Protein AF-A0A821T442-F1 (afdb_monomer_lite)

pLDDT: mean 87.4, std 8.46, range [59.22, 96.12]

Foldseek 3Di:
DAWDDWDQDPPRPDIDTDDDDDDDDPPPPDDDDDDDDDDDPPPCRLQVVLCVVPVDHDPVPCPSSVVVDDD

Secondary structure (DSSP, 8-state):
-EEEEEEEETTTTEEEEEEE---PPPTT------------TTS-HHHHHHHHHH-----SSSHHHHTT---

Radius of gyration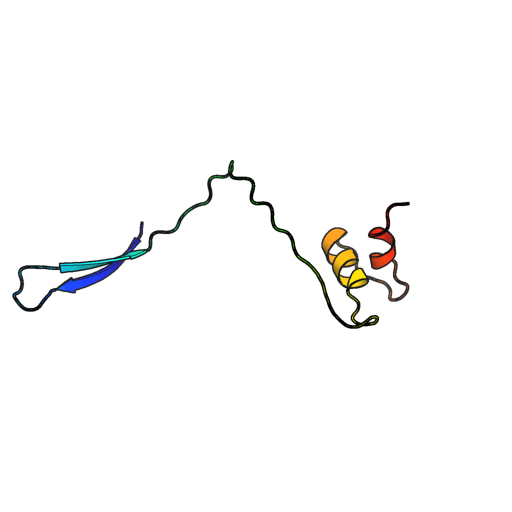: 24.81 Å; chains: 1; bounding box: 42×20×71 Å

Sequence (71 aa):
VQLLREKLVSNNTRYINEYLIRRHIDQEDFMEVRVAVTGNVDAGKSTLLGVLTHGLLDDGRGIARQKLFRH

Structure (mmCIF, N/CA/C/O backbone):
data_AF-A0A821T442-F1
#
_entry.id   AF-A0A821T442-F1
#
loop_
_atom_site.group_PDB
_atom_site.id
_atom_site.type_symbol
_atom_site.label_atom_id
_atom_site.label_alt_id
_atom_site.label_comp_id
_atom_site.label_asym_id
_atom_site.label_entity_id
_atom_site.label_seq_id
_atom_site.pdbx_PDB_ins_code
_atom_site.Cartn_x
_atom_site.Cartn_y
_atom_site.Cartn_z
_atom_site.occupancy
_atom_site.B_iso_or_equiv
_atom_site.auth_seq_id
_atom_site.auth_comp_id
_atom_site.auth_asym_id
_atom_site.auth_atom_id
_atom_site.pdbx_PDB_model_num
ATOM 1 N N . VAL A 1 1 ? -20.936 0.865 19.677 1.00 84.19 1 VAL A N 1
ATOM 2 C CA . VAL A 1 1 ? -20.334 1.269 20.973 1.00 84.19 1 VAL A CA 1
ATOM 3 C C . VAL A 1 1 ? -20.176 0.019 21.823 1.00 84.19 1 VAL A C 1
ATOM 5 O O . VAL A 1 1 ? -21.094 -0.788 21.820 1.00 84.19 1 VAL A O 1
ATOM 8 N N . GLN A 1 2 ? -19.031 -0.180 22.475 1.00 93.19 2 GLN A N 1
ATOM 9 C CA . GLN A 1 2 ? -18.742 -1.368 23.294 1.00 93.19 2 GLN A CA 1
ATOM 10 C C . GLN A 1 2 ? -18.279 -0.933 24.692 1.00 93.19 2 GLN A C 1
ATOM 12 O O . GLN A 1 2 ? -17.386 -0.096 24.785 1.00 93.19 2 GLN A O 1
ATOM 17 N N . LEU A 1 3 ? -18.859 -1.486 25.762 1.00 93.31 3 LEU A N 1
ATOM 18 C CA . LEU A 1 3 ? -18.373 -1.281 27.133 1.00 93.31 3 LEU A CA 1
ATOM 19 C C . LEU A 1 3 ? -17.078 -2.081 27.327 1.00 93.31 3 LEU A C 1
ATOM 21 O O . LEU A 1 3 ? -17.048 -3.282 27.065 1.00 93.31 3 LEU A O 1
ATOM 25 N N . LEU A 1 4 ? -16.013 -1.410 27.753 1.00 95.00 4 LEU A N 1
ATOM 26 C CA . LEU A 1 4 ? -14.714 -2.027 28.024 1.00 95.00 4 LEU A CA 1
ATOM 27 C C . LEU A 1 4 ? -14.539 -2.350 29.502 1.00 95.00 4 LEU A C 1
ATOM 29 O O . LEU A 1 4 ? -13.948 -3.370 29.851 1.00 95.00 4 LEU A O 1
ATOM 33 N N . ARG A 1 5 ? -15.030 -1.465 30.370 1.00 95.38 5 ARG A N 1
ATOM 34 C CA . ARG A 1 5 ? -14.816 -1.565 31.808 1.00 95.38 5 ARG A CA 1
ATOM 35 C C . ARG A 1 5 ? -15.891 -0.811 32.567 1.00 95.38 5 ARG A C 1
ATOM 37 O O . ARG A 1 5 ? -16.245 0.298 32.181 1.00 95.38 5 ARG A O 1
ATOM 44 N N . GLU A 1 6 ? -16.323 -1.387 33.680 1.00 94.12 6 GLU A N 1
ATOM 45 C CA . GLU A 1 6 ? -17.150 -0.735 34.691 1.00 94.12 6 GLU A CA 1
ATOM 46 C C . GLU A 1 6 ? -16.435 -0.821 36.044 1.00 94.12 6 GLU A C 1
ATOM 48 O O . GLU A 1 6 ? -15.904 -1.870 36.420 1.00 94.12 6 GLU A O 1
ATOM 53 N N . LYS A 1 7 ? -16.365 0.298 36.769 1.00 93.69 7 LYS A N 1
ATOM 54 C CA . LYS A 1 7 ? -15.764 0.370 38.105 1.00 93.69 7 LYS A CA 1
ATOM 55 C C . LYS A 1 7 ? -16.664 1.149 39.055 1.00 93.69 7 LYS A C 1
ATOM 57 O O . LYS A 1 7 ? -17.008 2.296 38.785 1.00 93.69 7 LYS A O 1
ATOM 62 N N . LEU A 1 8 ? -16.961 0.561 40.211 1.00 91.75 8 LEU A N 1
ATOM 63 C CA . LEU A 1 8 ? -17.638 1.244 41.310 1.00 91.75 8 LEU A CA 1
ATOM 64 C C . LEU A 1 8 ? -16.687 2.250 41.981 1.00 91.75 8 LEU A C 1
ATOM 66 O O . LEU A 1 8 ? -15.544 1.924 42.314 1.00 91.75 8 LEU A O 1
ATOM 70 N N . VAL A 1 9 ? -17.153 3.478 42.181 1.00 89.06 9 VAL A N 1
ATOM 71 C CA . VAL A 1 9 ? -16.413 4.519 42.903 1.00 89.06 9 VAL A CA 1
ATOM 72 C C . VAL A 1 9 ? -16.637 4.337 44.404 1.00 89.06 9 VAL A C 1
ATOM 74 O O . VAL A 1 9 ? -17.763 4.084 44.841 1.00 89.06 9 VAL A O 1
ATOM 77 N N . SER A 1 10 ? -15.567 4.467 45.197 1.00 77.56 10 SER A N 1
ATOM 78 C CA . SER A 1 10 ? -15.623 4.409 46.663 1.00 77.56 10 SER A CA 1
ATOM 79 C C . SER A 1 10 ? -16.700 5.373 47.165 1.00 77.56 10 SER A C 1
ATOM 81 O O . SER A 1 10 ? -16.620 6.559 46.847 1.00 77.56 10 SER A O 1
ATOM 83 N N . ASN A 1 11 ? -17.696 4.821 47.875 1.00 75.38 11 ASN A N 1
ATOM 84 C CA . ASN A 1 11 ? -19.004 5.369 48.303 1.00 75.38 11 ASN A CA 1
ATOM 85 C C . ASN A 1 11 ? -20.224 4.642 47.689 1.00 75.38 11 ASN A C 1
ATOM 87 O O . ASN A 1 11 ? -21.359 5.050 47.928 1.00 75.38 11 ASN A O 1
ATOM 91 N N . ASN A 1 12 ? -20.012 3.547 46.942 1.00 71.06 12 ASN A N 1
ATOM 92 C CA . ASN A 1 12 ? -21.030 2.570 46.507 1.00 71.06 12 ASN A CA 1
ATOM 93 C C . ASN A 1 12 ? -22.246 3.126 45.737 1.00 71.06 12 ASN A C 1
ATOM 95 O O . ASN A 1 12 ? -23.241 2.430 45.568 1.00 71.06 12 ASN A O 1
ATOM 99 N N . THR A 1 13 ? -22.176 4.361 45.242 1.00 83.38 13 THR A N 1
ATOM 100 C CA . THR A 1 13 ? -23.321 5.049 44.612 1.00 83.38 13 THR A CA 1
ATOM 101 C C . THR A 1 13 ? -23.058 5.514 43.186 1.00 83.38 13 THR A C 1
ATOM 103 O O . THR A 1 13 ? -23.975 6.004 42.532 1.00 83.38 13 THR A O 1
ATOM 106 N N . ARG A 1 14 ? -21.827 5.386 42.674 1.00 89.38 14 ARG A N 1
ATOM 107 C CA . ARG A 1 14 ? -21.461 5.843 41.325 1.00 89.38 14 ARG A CA 1
ATOM 108 C C . ARG A 1 14 ? -20.596 4.817 40.608 1.00 89.38 14 ARG A C 1
ATOM 110 O O . ARG A 1 14 ? -19.726 4.207 41.226 1.00 89.38 14 ARG A O 1
ATOM 117 N N . TYR A 1 15 ? -20.805 4.702 39.303 1.00 90.88 15 TYR A N 1
ATOM 118 C CA . TYR A 1 15 ? -20.010 3.875 38.400 1.00 90.88 15 TYR A CA 1
ATOM 119 C C . TYR A 1 15 ? -19.211 4.757 37.439 1.00 90.88 15 TYR A C 1
ATOM 121 O O . TYR A 1 15 ? -19.672 5.825 37.033 1.00 90.88 15 TYR A O 1
ATOM 129 N N . ILE A 1 16 ? -18.013 4.304 37.080 1.00 93.00 16 ILE A N 1
ATOM 130 C CA . ILE A 1 16 ? -17.217 4.820 35.966 1.00 93.00 16 ILE A CA 1
ATOM 131 C C . ILE A 1 16 ? -17.216 3.751 34.883 1.00 93.00 16 ILE A C 1
ATOM 133 O O . ILE A 1 16 ? -16.755 2.636 35.132 1.00 93.00 16 ILE A O 1
ATOM 137 N N . ASN A 1 17 ? -17.685 4.127 33.693 1.00 95.44 17 ASN A N 1
ATOM 138 C CA . ASN A 1 17 ? -17.785 3.246 32.537 1.00 95.44 17 ASN A CA 1
ATOM 139 C C . ASN A 1 17 ? -16.866 3.738 31.420 1.00 95.44 17 ASN A C 1
ATOM 141 O O . ASN A 1 17 ? -16.952 4.887 30.990 1.00 95.44 17 ASN A O 1
ATOM 145 N N . GLU A 1 18 ? -15.984 2.861 30.954 1.00 95.62 18 GLU A N 1
ATOM 146 C CA . GLU A 1 18 ? -15.109 3.096 29.809 1.00 95.62 18 GLU A CA 1
ATOM 147 C C . GLU A 1 18 ? -15.755 2.478 28.567 1.00 95.62 18 GLU A C 1
ATOM 149 O O . GLU A 1 18 ? -16.041 1.279 28.538 1.00 95.62 18 GLU A O 1
ATOM 154 N N . TYR A 1 19 ? -15.969 3.283 27.527 1.00 96.00 19 TYR A N 1
ATOM 155 C CA . TYR A 1 19 ? -16.573 2.834 26.274 1.00 96.00 19 TYR A CA 1
ATOM 156 C C . TYR A 1 19 ? -15.595 2.963 25.109 1.00 96.00 19 TYR A C 1
ATOM 158 O O . TYR A 1 19 ? -14.959 3.997 24.921 1.00 96.00 19 TYR A O 1
ATOM 166 N N . LEU A 1 20 ? -15.547 1.934 24.265 1.00 92.25 20 LEU A N 1
ATOM 167 C CA . LEU A 1 20 ? -14.936 1.994 22.946 1.00 92.25 20 LEU A CA 1
ATOM 168 C C . LEU A 1 20 ? -15.968 2.473 21.926 1.00 92.25 20 LEU A C 1
ATOM 170 O O . LEU A 1 20 ? -16.945 1.779 21.608 1.00 92.25 20 LEU A O 1
ATOM 174 N N . ILE A 1 21 ? -15.714 3.651 21.370 1.00 91.50 21 ILE A N 1
ATOM 175 C CA . ILE A 1 21 ? -16.451 4.186 20.230 1.00 91.50 21 ILE A CA 1
ATOM 176 C C . ILE A 1 21 ? -15.590 3.942 18.993 1.00 91.50 21 ILE A C 1
ATOM 178 O O . ILE A 1 21 ? -14.551 4.570 18.817 1.00 91.50 21 ILE A O 1
ATOM 182 N N . ARG A 1 22 ? -16.006 3.001 18.142 1.00 87.0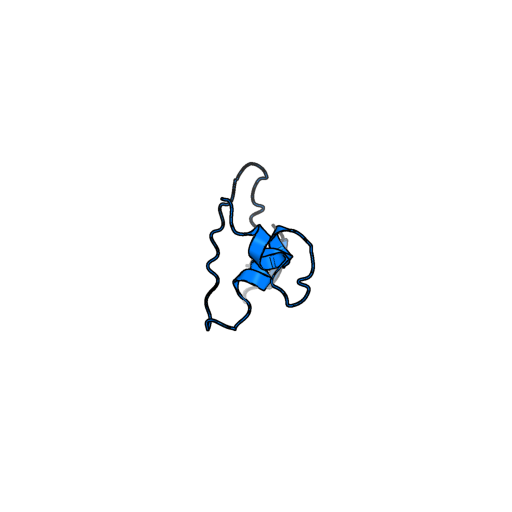0 22 ARG A N 1
ATOM 183 C CA . ARG A 1 22 ? -15.398 2.812 16.821 1.00 87.00 22 ARG A CA 1
ATOM 184 C C . ARG A 1 22 ? -16.210 3.620 15.825 1.00 87.00 22 ARG A C 1
ATOM 186 O O . ARG A 1 22 ? -17.411 3.389 15.701 1.00 87.00 22 ARG A O 1
ATOM 193 N N . ARG A 1 23 ? -15.561 4.549 15.131 1.00 79.50 23 ARG A N 1
ATOM 194 C CA . ARG A 1 23 ? -16.154 5.186 13.959 1.00 79.50 23 ARG A CA 1
ATOM 195 C C . ARG A 1 23 ? -16.062 4.187 12.813 1.00 79.50 23 ARG A C 1
ATOM 197 O O . ARG A 1 23 ? -14.961 3.829 12.406 1.00 79.50 23 ARG A O 1
ATOM 204 N N . HIS A 1 24 ? -17.207 3.697 12.355 1.00 76.06 24 HIS A N 1
ATOM 205 C CA . HIS A 1 24 ? -17.271 3.062 11.049 1.00 76.06 24 HIS A CA 1
ATOM 206 C C . HIS A 1 24 ? -17.276 4.200 10.032 1.00 76.06 24 HIS A C 1
ATOM 208 O O . HIS A 1 24 ? -18.023 5.161 10.204 1.00 76.06 24 HIS A O 1
ATOM 214 N N . ILE A 1 25 ? -16.376 4.155 9.057 1.00 75.12 25 ILE A N 1
ATOM 215 C CA . ILE A 1 25 ? -16.429 5.097 7.941 1.00 75.12 25 ILE A CA 1
ATOM 216 C C . ILE A 1 25 ? -17.592 4.620 7.069 1.00 75.12 25 ILE A C 1
ATOM 218 O O . ILE A 1 25 ? -17.681 3.422 6.774 1.00 75.12 25 ILE A O 1
ATOM 222 N N . ASP A 1 26 ? -18.532 5.510 6.761 1.00 75.44 26 ASP A N 1
ATOM 223 C CA . ASP A 1 26 ? -19.642 5.179 5.872 1.00 75.44 26 ASP A CA 1
ATOM 224 C C . ASP A 1 26 ? -19.081 4.871 4.478 1.00 75.44 26 ASP A C 1
ATOM 226 O O . ASP A 1 26 ? -18.092 5.466 4.055 1.00 75.44 26 ASP A O 1
ATOM 230 N N . GLN A 1 27 ? -19.672 3.914 3.757 1.00 68.75 27 GLN A N 1
ATOM 231 C CA . GLN A 1 27 ? -19.148 3.473 2.452 1.00 68.75 27 GLN A CA 1
ATOM 232 C C . GLN A 1 27 ? -19.114 4.593 1.395 1.00 68.75 27 GLN A C 1
ATOM 234 O O . GLN A 1 27 ? -18.425 4.453 0.387 1.00 68.75 27 GLN A O 1
ATOM 239 N N . GLU A 1 28 ? -19.834 5.693 1.629 1.00 66.56 28 GLU A N 1
ATOM 240 C CA . GLU A 1 28 ? -19.886 6.862 0.747 1.00 66.56 28 GLU A CA 1
ATOM 241 C C . GLU A 1 28 ? -18.783 7.901 1.027 1.00 66.56 28 GLU A C 1
ATOM 243 O O . GLU A 1 28 ? -18.553 8.782 0.197 1.00 66.56 28 GLU A O 1
ATOM 248 N N . ASP A 1 29 ? -18.045 7.785 2.139 1.00 69.69 29 ASP A N 1
ATOM 249 C CA . ASP A 1 29 ? -16.904 8.658 2.434 1.00 69.69 29 ASP A CA 1
ATOM 250 C C . ASP A 1 29 ? -15.666 8.178 1.653 1.00 69.69 29 ASP A C 1
ATOM 252 O O . ASP A 1 29 ? -14.910 7.299 2.081 1.00 69.69 29 ASP A O 1
ATOM 256 N N . PHE A 1 30 ? -15.441 8.765 0.473 1.00 70.75 30 PHE A N 1
ATOM 257 C CA . PHE A 1 30 ? -14.231 8.534 -0.318 1.00 70.75 30 PHE A CA 1
ATOM 258 C C . PHE A 1 30 ? -12.994 9.066 0.422 1.00 70.75 30 PHE A C 1
ATOM 260 O O . PHE A 1 30 ? -12.748 10.272 0.487 1.00 70.75 30 PHE A O 1
ATOM 267 N N . MET A 1 31 ? -12.186 8.158 0.967 1.00 78.75 31 MET A N 1
ATOM 268 C CA . MET A 1 31 ? -10.914 8.498 1.602 1.00 78.75 31 MET A CA 1
ATOM 269 C C . MET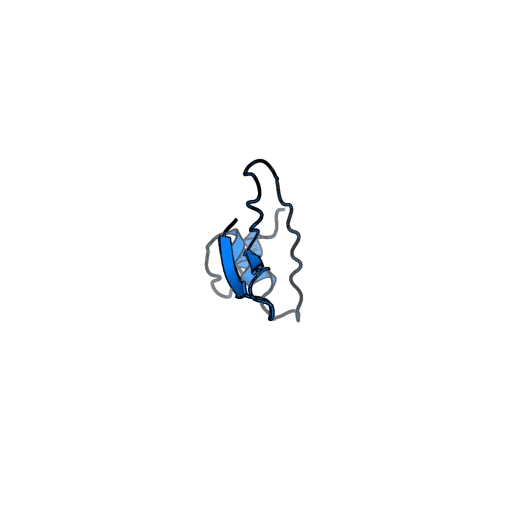 A 1 31 ? -9.783 8.504 0.568 1.00 78.75 31 MET A C 1
ATOM 271 O O . MET A 1 31 ? -9.282 7.452 0.169 1.00 78.75 31 MET A O 1
ATOM 275 N N . GLU A 1 32 ? -9.339 9.692 0.158 1.00 85.56 32 GLU A N 1
ATOM 276 C CA . GLU A 1 32 ? -8.129 9.836 -0.655 1.00 85.56 32 GLU A CA 1
ATOM 277 C C . GLU A 1 32 ? -6.879 9.658 0.223 1.00 85.56 32 GLU A C 1
ATOM 279 O O . GLU A 1 32 ? -6.643 10.426 1.157 1.00 85.56 32 GLU A O 1
ATOM 284 N N . VAL A 1 33 ? -6.045 8.665 -0.093 1.00 87.00 33 VAL A N 1
ATOM 285 C CA . VAL A 1 33 ? -4.759 8.442 0.582 1.00 87.00 33 VAL A CA 1
ATOM 286 C C . VAL A 1 33 ? -3.622 8.658 -0.409 1.00 87.00 33 VAL A C 1
ATOM 288 O O . VAL A 1 33 ? -3.541 7.988 -1.437 1.00 87.00 33 VAL A O 1
ATOM 291 N N . ARG A 1 34 ? -2.706 9.575 -0.083 1.00 92.31 34 ARG A N 1
ATOM 292 C CA . ARG A 1 34 ? -1.488 9.833 -0.862 1.00 92.31 34 ARG A CA 1
ATOM 293 C C . ARG A 1 34 ? -0.286 9.251 -0.140 1.00 92.31 34 ARG A C 1
ATOM 295 O O . ARG A 1 34 ? 0.014 9.645 0.983 1.00 92.31 34 ARG A O 1
ATOM 302 N N . VAL A 1 35 ? 0.417 8.338 -0.800 1.00 90.44 35 VAL A N 1
ATOM 303 C CA . VAL A 1 35 ? 1.617 7.693 -0.257 1.00 90.44 35 VAL A CA 1
ATOM 304 C C . VAL A 1 35 ? 2.808 8.037 -1.141 1.00 90.44 35 VAL A C 1
ATOM 306 O O . VAL A 1 35 ? 2.758 7.858 -2.356 1.00 90.44 35 VAL A O 1
ATOM 309 N N . ALA A 1 36 ? 3.885 8.521 -0.526 1.00 93.44 36 ALA A N 1
ATOM 310 C CA . ALA A 1 36 ? 5.160 8.747 -1.193 1.00 93.44 36 ALA A CA 1
ATOM 311 C C . ALA A 1 36 ? 6.142 7.623 -0.842 1.00 93.44 36 ALA A C 1
ATOM 313 O O . ALA A 1 36 ? 6.252 7.226 0.317 1.00 93.44 36 ALA A O 1
ATOM 314 N N . VAL A 1 37 ? 6.884 7.135 -1.837 1.00 91.81 37 VAL A N 1
ATOM 315 C CA . VAL A 1 37 ? 7.943 6.134 -1.648 1.00 91.81 37 VAL A CA 1
ATOM 316 C C . VAL A 1 37 ? 9.298 6.812 -1.824 1.00 91.81 37 VAL A C 1
ATOM 318 O O . VAL A 1 37 ? 9.565 7.414 -2.862 1.00 91.81 37 VAL A O 1
ATOM 321 N N . THR A 1 38 ? 10.166 6.702 -0.818 1.00 95.06 38 THR A N 1
ATOM 322 C CA . THR A 1 38 ? 11.506 7.311 -0.794 1.00 95.06 38 THR A CA 1
ATOM 323 C C . THR A 1 38 ? 12.585 6.276 -0.470 1.00 95.06 38 THR A C 1
ATOM 325 O O . THR A 1 38 ? 12.282 5.177 -0.012 1.00 95.06 38 THR A O 1
ATOM 328 N N . GLY A 1 39 ? 13.845 6.596 -0.764 1.00 95.31 39 GLY A N 1
ATOM 329 C CA . GLY A 1 39 ? 14.994 5.704 -0.586 1.00 95.31 39 GLY A CA 1
ATOM 330 C C . GLY A 1 39 ? 16.038 5.846 -1.694 1.00 95.31 39 GLY A C 1
ATOM 331 O O . GLY A 1 39 ? 15.791 6.484 -2.722 1.00 95.31 39 GLY A O 1
ATOM 332 N N . ASN A 1 40 ? 17.201 5.221 -1.501 1.00 96.12 40 ASN A N 1
ATOM 333 C CA . ASN A 1 40 ? 18.336 5.302 -2.426 1.00 96.12 40 ASN A CA 1
ATOM 334 C C . ASN A 1 40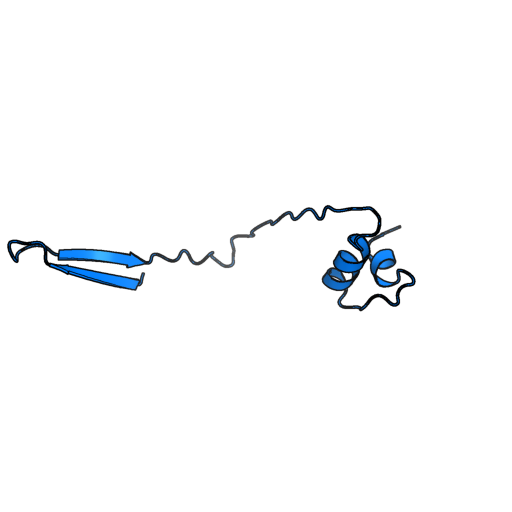 ? 17.984 4.834 -3.855 1.00 96.12 40 ASN A C 1
ATOM 336 O O . ASN A 1 40 ? 17.015 4.089 -4.031 1.00 96.12 40 ASN A O 1
ATOM 340 N N . VAL A 1 41 ? 18.742 5.266 -4.874 1.00 88.62 41 VAL A N 1
ATOM 341 C CA . VAL A 1 41 ? 18.477 4.995 -6.309 1.00 88.62 41 VAL A CA 1
ATOM 342 C C . VAL A 1 41 ? 18.185 3.510 -6.563 1.00 88.62 41 VAL A C 1
ATOM 344 O O . VAL A 1 41 ? 17.150 3.196 -7.151 1.00 88.62 41 VAL A O 1
ATOM 347 N N . ASP A 1 42 ? 18.980 2.617 -5.972 1.00 89.38 42 ASP A N 1
ATOM 348 C CA . ASP A 1 42 ? 18.912 1.165 -6.200 1.00 89.38 42 ASP A CA 1
ATOM 349 C C . ASP A 1 42 ? 18.025 0.401 -5.207 1.00 89.38 42 ASP A C 1
ATOM 351 O O . ASP A 1 42 ? 17.951 -0.822 -5.240 1.00 89.38 42 ASP A O 1
ATOM 355 N N . ALA A 1 43 ? 17.291 1.101 -4.336 1.00 93.50 43 ALA A N 1
ATOM 356 C CA . ALA A 1 43 ? 16.419 0.475 -3.335 1.00 93.50 43 ALA A CA 1
ATOM 357 C C . ALA A 1 43 ? 15.178 -0.230 -3.930 1.00 93.50 43 ALA A C 1
ATOM 359 O O . ALA A 1 43 ? 14.301 -0.665 -3.192 1.00 93.50 43 ALA A O 1
ATOM 360 N N . GLY A 1 44 ? 15.045 -0.288 -5.259 1.00 92.25 44 GLY A N 1
ATOM 361 C CA . GLY A 1 44 ? 13.943 -0.991 -5.920 1.00 92.25 44 GLY A CA 1
ATOM 362 C C . GLY A 1 44 ? 12.576 -0.308 -5.796 1.00 92.25 44 GLY A C 1
ATOM 363 O O . GLY A 1 44 ? 11.558 -0.955 -6.009 1.00 92.25 44 GLY A O 1
ATOM 364 N N . LYS A 1 45 ? 12.518 0.998 -5.491 1.00 94.69 45 LYS A N 1
ATOM 365 C CA . LYS A 1 45 ? 11.260 1.750 -5.273 1.00 94.69 45 LYS A CA 1
ATOM 366 C C . LYS A 1 45 ? 10.248 1.577 -6.410 1.00 94.69 45 LYS A C 1
ATOM 368 O O . LYS A 1 45 ? 9.100 1.215 -6.179 1.00 94.69 45 LYS A O 1
ATOM 373 N N . SER A 1 46 ? 10.685 1.815 -7.647 1.00 93.38 46 SER A N 1
ATOM 374 C CA . SER A 1 46 ? 9.829 1.677 -8.828 1.00 93.38 46 SER A CA 1
ATOM 375 C C . SER A 1 46 ? 9.511 0.212 -9.143 1.00 93.38 46 SER A C 1
ATOM 377 O O . SER A 1 46 ? 8.441 -0.077 -9.660 1.00 93.38 46 SER A O 1
ATOM 379 N N . THR A 1 47 ? 10.398 -0.725 -8.803 1.00 93.81 47 THR A N 1
ATOM 380 C CA . THR A 1 47 ? 10.103 -2.159 -8.916 1.00 93.81 47 THR A CA 1
ATOM 381 C C . THR A 1 47 ? 8.982 -2.550 -7.953 1.00 93.81 47 THR A C 1
ATOM 383 O O . THR A 1 47 ? 7.985 -3.112 -8.391 1.00 93.81 47 THR A O 1
ATOM 386 N N . LEU A 1 48 ? 9.082 -2.179 -6.671 1.00 93.06 48 LEU A N 1
ATOM 387 C CA . LEU A 1 48 ? 8.063 -2.473 -5.659 1.00 93.06 48 LEU A CA 1
ATOM 388 C C . LEU A 1 48 ? 6.708 -1.855 -6.018 1.00 93.06 48 LEU A C 1
ATOM 390 O O . LEU A 1 48 ? 5.687 -2.536 -5.966 1.00 93.06 48 LEU A O 1
ATOM 394 N N . LEU A 1 49 ? 6.700 -0.584 -6.428 1.00 93.44 49 LEU A N 1
ATOM 395 C CA . LEU A 1 49 ? 5.484 0.074 -6.904 1.00 93.44 49 LEU A CA 1
ATOM 396 C C . LEU A 1 49 ? 4.896 -0.645 -8.122 1.00 93.44 49 LEU A C 1
ATOM 398 O O . LEU A 1 49 ? 3.689 -0.859 -8.165 1.00 93.44 49 LEU A O 1
ATOM 402 N N . GLY A 1 50 ? 5.725 -1.061 -9.083 1.00 92.56 50 GLY A N 1
ATOM 403 C CA . GLY A 1 50 ? 5.294 -1.826 -10.254 1.00 92.56 50 GLY A CA 1
ATOM 404 C C . GLY A 1 50 ? 4.636 -3.156 -9.881 1.00 92.56 50 GLY A C 1
ATOM 405 O O . GLY A 1 50 ? 3.545 -3.455 -10.364 1.00 92.56 50 GLY A 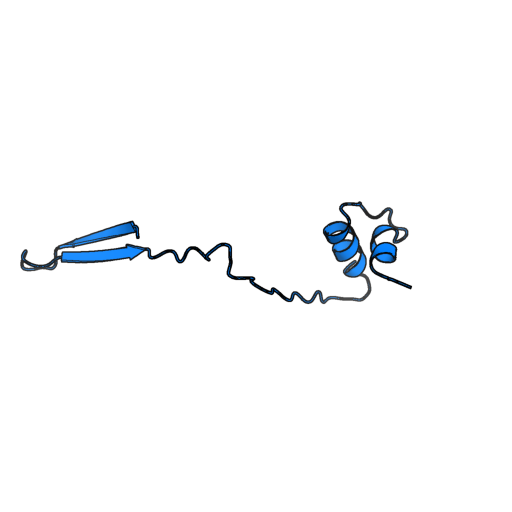O 1
ATOM 406 N N . VAL A 1 51 ? 5.246 -3.908 -8.960 1.00 93.81 51 VAL A N 1
ATOM 407 C CA . VAL A 1 51 ? 4.718 -5.184 -8.448 1.00 93.81 51 VAL A CA 1
ATOM 408 C C . VAL A 1 51 ? 3.381 -4.983 -7.732 1.00 93.81 51 VAL A C 1
ATOM 410 O O . VAL A 1 51 ? 2.424 -5.694 -8.024 1.00 93.81 51 VAL A O 1
ATOM 413 N N . LEU A 1 52 ? 3.285 -4.003 -6.827 1.00 93.12 52 LEU A N 1
ATOM 414 C CA . LEU A 1 52 ? 2.068 -3.757 -6.044 1.00 93.12 52 LEU A CA 1
ATOM 415 C C . LEU A 1 52 ? 0.906 -3.233 -6.895 1.00 93.12 52 LEU A C 1
ATOM 417 O O . LEU A 1 52 ? -0.244 -3.568 -6.631 1.00 93.12 52 LEU A O 1
ATOM 421 N N . THR A 1 53 ? 1.194 -2.419 -7.911 1.00 91.25 53 THR A N 1
ATOM 422 C CA . THR A 1 53 ? 0.156 -1.830 -8.773 1.00 91.25 53 THR A CA 1
ATOM 423 C C . THR A 1 53 ? -0.324 -2.775 -9.873 1.00 91.25 53 THR A C 1
ATOM 425 O O . THR A 1 53 ? -1.473 -2.666 -10.288 1.00 91.25 53 THR A O 1
ATOM 428 N N . HIS A 1 54 ? 0.520 -3.705 -10.338 1.00 90.62 54 HIS A N 1
ATOM 429 C CA . HIS A 1 54 ? 0.206 -4.582 -11.477 1.00 90.62 54 HIS A CA 1
ATOM 430 C C . HIS A 1 54 ? 0.124 -6.076 -11.131 1.00 90.62 54 HIS A C 1
ATOM 432 O O . HIS A 1 54 ? -0.238 -6.870 -11.997 1.00 90.62 54 HIS A O 1
ATOM 438 N N . GLY A 1 55 ? 0.472 -6.482 -9.906 1.00 90.25 55 GLY A N 1
ATOM 439 C CA . GLY A 1 55 ? 0.390 -7.874 -9.448 1.00 90.25 55 GLY A CA 1
ATOM 440 C C . GLY A 1 55 ? 1.390 -8.832 -10.106 1.00 90.25 55 GLY A C 1
ATOM 441 O O . GLY A 1 55 ? 1.185 -10.042 -10.080 1.00 90.25 55 GLY A O 1
ATOM 442 N N . LEU A 1 56 ? 2.457 -8.316 -10.722 1.00 89.25 56 LEU A N 1
ATOM 443 C CA . LEU A 1 56 ? 3.453 -9.105 -11.451 1.00 89.25 56 LEU A CA 1
ATOM 444 C C . LEU A 1 56 ? 4.824 -8.950 -10.810 1.00 89.25 56 LEU A C 1
ATOM 446 O O . LEU A 1 56 ? 5.267 -7.827 -10.579 1.00 89.25 56 LEU A O 1
ATOM 450 N N . LEU A 1 57 ? 5.502 -10.071 -10.567 1.00 90.19 57 LEU A N 1
ATOM 451 C CA . LEU A 1 57 ? 6.873 -10.068 -10.066 1.00 90.19 57 LEU A CA 1
ATOM 452 C C . LEU A 1 57 ? 7.838 -9.532 -11.126 1.00 90.19 57 LEU A C 1
ATOM 454 O O . LEU A 1 57 ? 7.690 -9.800 -12.318 1.00 90.19 57 LEU A O 1
ATOM 458 N N . ASP A 1 58 ? 8.829 -8.772 -10.669 1.00 90.69 58 ASP A N 1
ATOM 459 C CA . ASP A 1 58 ? 9.904 -8.281 -11.526 1.00 90.69 58 ASP A CA 1
ATOM 460 C C . ASP A 1 58 ? 10.886 -9.416 -11.838 1.00 90.69 58 ASP A C 1
ATOM 462 O O . ASP A 1 58 ? 11.203 -10.230 -10.972 1.00 90.69 58 ASP A O 1
ATOM 466 N N . ASP A 1 59 ? 11.398 -9.456 -13.063 1.00 90.06 59 ASP A N 1
ATOM 467 C CA . ASP A 1 59 ? 12.348 -10.470 -13.545 1.00 90.06 59 ASP A CA 1
ATOM 468 C C . ASP A 1 59 ? 13.818 -10.045 -13.359 1.00 90.06 59 ASP A C 1
ATOM 470 O O . ASP A 1 59 ? 14.737 -10.669 -13.889 1.00 90.06 59 ASP A O 1
ATOM 474 N N . GLY A 1 60 ? 14.044 -8.933 -12.654 1.00 87.75 60 GLY A N 1
ATOM 475 C CA . GLY A 1 60 ? 15.351 -8.293 -12.505 1.00 87.75 60 GLY A CA 1
ATOM 476 C C . GLY A 1 60 ? 15.792 -7.465 -13.717 1.00 87.75 60 GLY A C 1
ATOM 477 O O . GLY A 1 60 ? 16.825 -6.802 -13.651 1.00 87.75 60 GLY A O 1
ATOM 478 N N . ARG A 1 61 ? 15.015 -7.443 -14.809 1.00 89.50 61 ARG A N 1
ATOM 479 C CA . ARG A 1 61 ? 15.252 -6.591 -15.990 1.00 89.50 61 ARG A CA 1
ATOM 480 C C . ARG A 1 61 ? 14.372 -5.342 -15.987 1.00 89.50 61 ARG A C 1
ATOM 482 O O . ARG A 1 61 ? 14.476 -4.501 -16.879 1.00 89.50 61 ARG A O 1
ATOM 489 N N . GLY A 1 62 ? 13.548 -5.181 -14.953 1.00 89.31 62 GLY A N 1
ATOM 490 C CA . GLY A 1 62 ? 12.701 -4.016 -14.751 1.00 89.31 62 GLY A CA 1
ATOM 491 C C . GLY A 1 62 ? 11.367 -4.094 -15.487 1.00 89.31 62 GLY A C 1
ATOM 492 O O . GLY A 1 62 ? 10.776 -3.036 -15.720 1.00 89.31 62 GLY A O 1
ATOM 493 N N . ILE A 1 63 ? 10.882 -5.295 -15.832 1.00 90.56 63 ILE A N 1
ATOM 494 C CA . ILE A 1 63 ? 9.542 -5.505 -16.405 1.00 90.56 63 ILE A CA 1
ATOM 495 C C . ILE A 1 63 ? 8.466 -4.874 -15.514 1.00 90.56 63 ILE A C 1
ATOM 497 O O . ILE A 1 63 ? 7.561 -4.211 -16.023 1.00 90.56 63 ILE A O 1
ATOM 501 N N . ALA A 1 64 ? 8.559 -5.024 -14.190 1.00 92.06 64 ALA A N 1
ATOM 502 C CA . ALA A 1 64 ? 7.575 -4.443 -13.277 1.00 92.06 64 ALA A CA 1
ATOM 503 C C . ALA A 1 64 ? 7.648 -2.908 -13.270 1.00 92.06 64 ALA A C 1
ATOM 505 O O . ALA A 1 64 ? 6.624 -2.227 -13.317 1.00 92.06 64 ALA A O 1
ATOM 506 N N . ARG A 1 65 ? 8.864 -2.346 -13.271 1.00 90.06 65 ARG A N 1
ATOM 507 C CA . ARG A 1 65 ? 9.092 -0.893 -13.284 1.00 90.06 65 ARG A CA 1
ATOM 508 C C . ARG A 1 65 ? 8.628 -0.237 -14.585 1.00 90.06 65 ARG A C 1
ATOM 510 O O . ARG A 1 65 ? 8.099 0.869 -14.534 1.00 90.06 65 ARG A O 1
ATOM 517 N N . GLN A 1 66 ? 8.829 -0.876 -15.737 1.00 90.19 66 GLN A N 1
ATOM 518 C CA . GLN A 1 66 ? 8.433 -0.321 -17.038 1.00 90.19 66 GLN A CA 1
ATOM 519 C C . GLN A 1 66 ? 6.933 -0.015 -17.106 1.00 90.19 66 GLN A C 1
ATOM 521 O O . GLN A 1 66 ? 6.546 0.986 -17.699 1.00 90.19 66 GLN A O 1
ATOM 526 N N . LYS A 1 67 ? 6.102 -0.809 -16.423 1.00 85.75 67 LYS A N 1
ATOM 527 C CA . LYS A 1 67 ? 4.643 -0.627 -16.386 1.00 85.75 67 LYS A CA 1
ATOM 528 C C . LYS A 1 67 ? 4.176 0.620 -15.635 1.00 85.75 67 LYS A C 1
ATOM 530 O O . LYS A 1 67 ? 3.038 1.040 -15.808 1.00 85.75 67 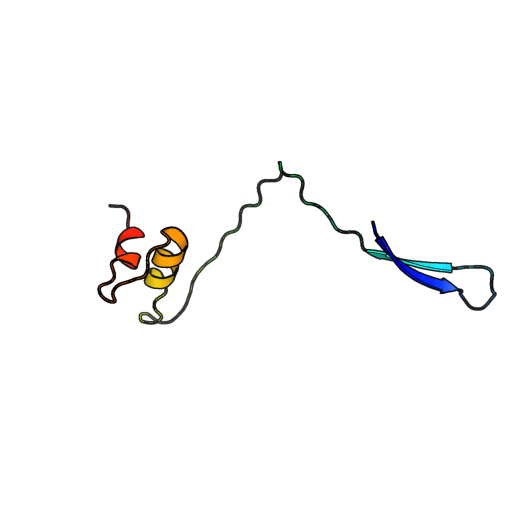LYS A O 1
ATOM 535 N N . LEU A 1 68 ? 5.036 1.228 -14.817 1.00 84.25 68 LEU A N 1
ATOM 536 C CA . LEU A 1 68 ? 4.717 2.495 -14.154 1.00 84.25 68 LEU A CA 1
ATOM 537 C C . LEU A 1 68 ? 4.782 3.694 -15.102 1.00 84.25 68 LEU A C 1
ATOM 539 O O . LEU A 1 68 ? 4.137 4.709 -14.846 1.00 84.25 68 LEU A O 1
ATOM 543 N N . PHE A 1 69 ? 5.570 3.605 -16.173 1.00 78.94 69 PHE A N 1
ATOM 544 C CA . PHE A 1 69 ? 5.719 4.697 -17.121 1.00 78.94 69 PHE A CA 1
ATOM 545 C C . PHE A 1 69 ? 4.638 4.586 -18.193 1.00 78.94 69 PHE A C 1
ATOM 547 O O . PHE A 1 69 ? 4.636 3.654 -18.989 1.00 78.94 69 PHE A O 1
ATOM 554 N N . ARG A 1 70 ? 3.732 5.563 -18.234 1.00 68.19 70 ARG A N 1
ATOM 555 C CA . ARG A 1 70 ? 2.835 5.771 -19.375 1.00 68.19 70 ARG A CA 1
ATOM 556 C C . ARG A 1 70 ? 3.534 6.732 -20.334 1.00 68.19 70 ARG A C 1
ATOM 558 O O . ARG A 1 70 ? 3.902 7.827 -19.914 1.00 68.19 70 ARG A O 1
ATOM 565 N N . HIS A 1 71 ? 3.760 6.301 -21.567 1.00 59.22 71 HIS A N 1
ATOM 566 C CA . HIS A 1 71 ? 4.211 7.121 -22.691 1.00 59.22 71 HIS A CA 1
ATOM 567 C C . HIS A 1 71 ? 3.244 6.899 -23.849 1.00 59.22 71 HIS A C 1
ATOM 569 O O . HIS A 1 71 ? 2.780 5.744 -23.996 1.00 59.22 71 HIS A O 1
#

Organism: NCBI:txid392032

InterPro domains:
  IPR027417 P-loop containing nucleoside triphosphate hydrolase [G3DSA:3.40.50.300] (10-68)
  IPR027417 P-loop containing nucleoside triphosphate hydrolase [SSF52540] (17-54)
  IPR050055 Elongation factor Tu GTPase [PTHR43721] (17-71)